Protein AF-A0A4Y8I806-F1 (afdb_monomer_lite)

pLDDT: mean 86.04, std 10.19, range [37.5, 96.56]

Foldseek 3Di:
DPPDPDLLLLLLLLLQQVLQWDDDDHDTGGPLVVSCVVSVHDSVVSVVSNVCVVVSVVCCVVPPDPVSVVVSNVVSLVVLLVQLCCLCVVCVPDPLVPDDPVVNVVNVRSNVSSVVSVVVD

Radius of gyration: 16.78 Å; chains: 1; bounding box: 52×28×45 Å

Secondary structure (DSSP, 8-state):
---PPPHHHHHHHHHHHHHTEEEETTEEEE-HHHHHHHTT--HHHHHHHHHTHHHHHHHHHHHS-HHHHHHHHHHHHHHHHHHHHHHHHHTTT--GGGS-HHHHHHHHHHHHHHHHHHH--

Sequence (121 aa):
MQNRTPLDKKYRAVKLLSASQRFWGSRFVPRFREVARELDMTPQNLITIWQNREAIEIRANRNLSQSQISNINENEIKQVEKRANQLLSKHENDDYSKMKVDKLIEAMDDMFEGLLLTLNR

Structure (mmCIF, N/CA/C/O backbone):
data_AF-A0A4Y8I806-F1
#
_entry.id   AF-A0A4Y8I806-F1
#
loop_
_atom_site.group_PDB
_atom_site.id
_atom_site.type_symbol
_atom_site.label_atom_id
_atom_site.label_alt_id
_atom_site.label_comp_id
_atom_site.label_asym_id
_atom_site.label_entity_id
_atom_site.label_seq_id
_atom_site.pdbx_PDB_ins_code
_atom_site.Cartn_x
_atom_site.Cartn_y
_atom_site.Cartn_z
_atom_site.occupancy
_atom_site.B_iso_or_equiv
_atom_site.auth_seq_id
_atom_site.auth_comp_id
_atom_site.auth_asym_id
_atom_site.auth_atom_id
_atom_site.pdbx_PDB_model_num
ATOM 1 N N . MET A 1 1 ? -29.937 7.698 1.951 1.00 37.50 1 MET A N 1
ATOM 2 C CA . MET A 1 1 ? -29.001 7.314 3.032 1.00 37.50 1 MET A CA 1
ATOM 3 C C . MET A 1 1 ? -27.580 7.426 2.499 1.00 37.50 1 MET A C 1
ATOM 5 O O . MET A 1 1 ? -27.232 6.690 1.589 1.00 37.50 1 MET A O 1
ATOM 9 N N . GLN A 1 2 ? -26.776 8.379 2.979 1.00 40.66 2 GLN A N 1
ATOM 10 C CA . GLN A 1 2 ? -25.346 8.400 2.653 1.00 40.66 2 GLN A CA 1
ATOM 11 C C . GLN A 1 2 ? -24.691 7.213 3.368 1.00 40.66 2 GLN A C 1
ATOM 13 O O . GLN A 1 2 ? -24.542 7.251 4.590 1.00 40.66 2 GLN A O 1
ATOM 18 N N . ASN A 1 3 ? -24.332 6.162 2.627 1.00 51.59 3 ASN A N 1
ATOM 19 C CA . ASN A 1 3 ? -23.498 5.073 3.132 1.00 51.59 3 ASN A CA 1
ATOM 20 C C . ASN A 1 3 ? -22.133 5.655 3.519 1.00 51.59 3 ASN A C 1
ATOM 22 O O . ASN A 1 3 ? -21.228 5.776 2.697 1.00 51.59 3 ASN A O 1
ATOM 26 N N . ARG A 1 4 ? -22.000 6.096 4.773 1.00 75.50 4 ARG A N 1
ATOM 27 C CA . ARG A 1 4 ? -20.730 6.578 5.316 1.00 75.50 4 ARG A CA 1
ATOM 28 C C . ARG A 1 4 ? -19.766 5.397 5.325 1.00 75.50 4 ARG A C 1
ATOM 30 O O . ARG A 1 4 ? -20.051 4.399 5.977 1.00 75.50 4 ARG A O 1
ATOM 37 N N . THR A 1 5 ? -18.625 5.523 4.643 1.00 83.56 5 THR A N 1
ATOM 38 C CA . THR A 1 5 ? -17.565 4.507 4.696 1.00 83.56 5 THR A CA 1
ATOM 39 C C . THR A 1 5 ? -17.252 4.167 6.168 1.00 83.56 5 THR A C 1
ATOM 41 O O . THR A 1 5 ? -16.969 5.102 6.938 1.00 83.56 5 THR A O 1
ATOM 44 N N . PRO A 1 6 ? -17.320 2.881 6.564 1.00 92.94 6 PRO A N 1
ATOM 45 C CA . PRO A 1 6 ? -16.999 2.412 7.912 1.00 92.94 6 PRO A CA 1
ATOM 46 C C . PRO A 1 6 ? -15.601 2.829 8.394 1.00 92.94 6 PRO A C 1
ATOM 48 O O . PRO A 1 6 ? -14.712 3.105 7.583 1.00 92.94 6 PRO A O 1
ATOM 51 N N . LEU A 1 7 ? -15.406 2.924 9.715 1.00 93.94 7 LEU A N 1
ATOM 52 C CA . LEU A 1 7 ? -14.149 3.404 10.309 1.00 93.94 7 LEU A CA 1
ATOM 53 C C . LEU A 1 7 ? -12.973 2.462 10.022 1.00 93.94 7 LEU A C 1
ATOM 55 O O . LEU A 1 7 ? -11.895 2.940 9.686 1.00 93.94 7 LEU A O 1
ATOM 59 N N . ASP A 1 8 ? -13.194 1.153 10.095 1.00 93.69 8 ASP A N 1
ATOM 60 C CA . ASP A 1 8 ? -12.238 0.107 9.724 1.00 93.69 8 ASP A CA 1
ATOM 61 C C . ASP A 1 8 ? -11.804 0.244 8.257 1.00 93.69 8 ASP A C 1
ATOM 63 O O . ASP A 1 8 ? -10.609 0.296 7.974 1.00 93.69 8 ASP A O 1
ATOM 67 N N . LYS A 1 9 ? -12.752 0.438 7.326 1.00 92.94 9 LYS A N 1
ATOM 68 C CA . LYS A 1 9 ? -12.438 0.678 5.907 1.00 92.94 9 LYS A CA 1
ATOM 69 C C . LYS A 1 9 ? -11.654 1.973 5.689 1.00 92.94 9 LYS A C 1
ATOM 71 O O . LYS A 1 9 ? -10.739 2.004 4.871 1.00 92.94 9 LYS A O 1
ATOM 76 N N . LYS A 1 10 ? -11.990 3.046 6.411 1.00 94.75 10 LYS A N 1
ATOM 77 C CA . LYS A 1 10 ? -11.240 4.314 6.359 1.00 94.75 10 LYS A CA 1
ATOM 78 C C . LYS A 1 10 ? -9.821 4.154 6.896 1.00 94.75 10 LYS A C 1
ATOM 80 O O . LYS A 1 10 ? -8.890 4.674 6.295 1.00 94.75 10 LYS A O 1
ATOM 85 N N . TYR A 1 11 ? -9.661 3.447 8.010 1.00 95.00 11 TYR A N 1
ATOM 86 C CA . TYR A 1 11 ? -8.358 3.188 8.613 1.00 95.00 11 TYR A CA 1
ATOM 87 C C . TYR A 1 11 ? -7.483 2.335 7.693 1.00 95.00 11 TYR A C 1
ATOM 89 O O . TYR A 1 11 ? -6.343 2.700 7.418 1.00 95.00 11 TYR A O 1
ATOM 97 N N . ARG A 1 12 ? -8.060 1.278 7.113 1.00 93.31 12 ARG A N 1
ATOM 98 C CA . ARG A 1 12 ? -7.418 0.457 6.085 1.00 93.31 12 ARG A CA 1
ATOM 99 C C . ARG A 1 12 ? -6.941 1.289 4.894 1.00 93.31 12 ARG A C 1
ATOM 101 O O . ARG A 1 12 ? -5.789 1.181 4.489 1.00 93.31 12 ARG A O 1
ATOM 108 N N . ALA A 1 13 ? -7.798 2.174 4.381 1.00 93.50 13 ALA A N 1
ATOM 109 C CA . ALA A 1 13 ? -7.439 3.088 3.300 1.00 93.50 13 ALA A CA 1
ATOM 110 C C . ALA A 1 13 ? -6.263 4.005 3.665 1.00 93.50 13 ALA A C 1
ATOM 112 O O . ALA A 1 13 ? -5.384 4.215 2.836 1.00 93.50 13 ALA A O 1
ATOM 113 N N . VAL A 1 14 ? -6.209 4.520 4.898 1.00 94.12 14 VAL A N 1
ATOM 114 C CA . VAL A 1 14 ? -5.063 5.314 5.370 1.00 94.12 14 VAL A CA 1
ATOM 115 C C . VAL A 1 14 ? -3.780 4.483 5.359 1.00 94.12 14 VAL A C 1
ATOM 117 O O . VAL A 1 14 ? -2.777 4.954 4.830 1.00 94.12 14 VAL A O 1
ATOM 120 N 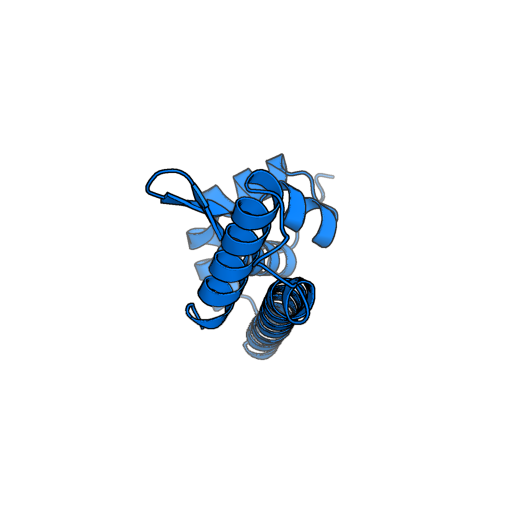N . LYS A 1 15 ? -3.804 3.248 5.876 1.00 92.06 15 LYS A N 1
ATOM 121 C CA . LYS A 1 15 ? -2.616 2.379 5.899 1.00 92.06 15 LYS A CA 1
ATOM 122 C C . LYS A 1 15 ? -2.121 2.025 4.497 1.00 92.06 15 LYS A C 1
ATOM 124 O O . LYS A 1 15 ? -0.934 2.185 4.227 1.00 92.06 15 LYS A O 1
ATOM 129 N N . LEU A 1 16 ? -3.026 1.684 3.582 1.00 88.81 16 LEU A N 1
ATOM 130 C CA . LEU A 1 16 ? -2.685 1.436 2.178 1.00 88.81 16 LEU A CA 1
ATOM 131 C C . LEU A 1 16 ? -2.132 2.671 1.467 1.00 88.81 16 LEU A C 1
ATOM 133 O O . LEU A 1 16 ? -1.171 2.574 0.710 1.00 88.81 16 LEU A O 1
ATOM 137 N N . LEU A 1 17 ? -2.706 3.852 1.696 1.00 90.56 17 LEU A N 1
ATOM 138 C CA . LEU A 1 17 ? -2.208 5.089 1.088 1.00 90.56 17 LEU A CA 1
ATOM 139 C C . LEU A 1 17 ? -0.829 5.484 1.623 1.00 90.56 17 LEU A C 1
ATOM 141 O O . LEU A 1 17 ? -0.009 5.967 0.848 1.00 90.56 17 LEU A O 1
ATOM 145 N N . SER A 1 18 ? -0.564 5.259 2.912 1.00 87.25 18 SER A N 1
ATOM 146 C CA . SER A 1 18 ? 0.765 5.459 3.499 1.00 87.25 18 SER A CA 1
ATOM 147 C C . SER A 1 18 ? 1.788 4.495 2.911 1.00 87.25 18 SER A C 1
ATOM 149 O O . SER A 1 18 ? 2.905 4.900 2.615 1.00 87.25 18 SER A O 1
ATOM 151 N N . ALA A 1 19 ? 1.398 3.241 2.691 1.00 79.69 1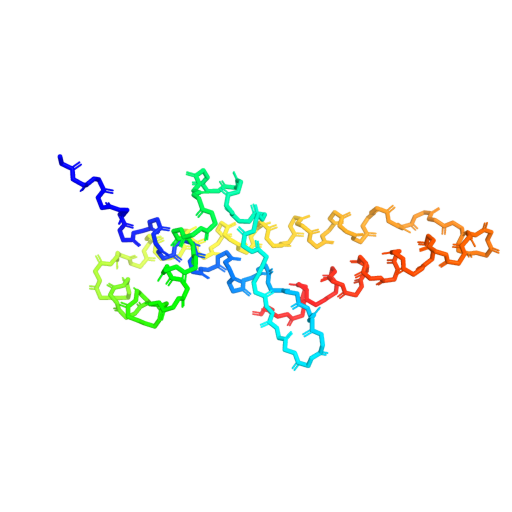9 ALA A N 1
ATOM 152 C CA . ALA A 1 19 ? 2.314 2.231 2.188 1.00 79.69 19 ALA A CA 1
ATOM 153 C C . ALA A 1 19 ? 2.491 2.253 0.660 1.00 79.69 19 ALA A C 1
ATOM 155 O O . ALA A 1 19 ? 3.499 1.793 0.150 1.00 79.69 19 ALA A O 1
ATOM 156 N N . SER A 1 20 ? 1.545 2.824 -0.086 1.00 82.00 20 SER A N 1
ATOM 157 C CA . SER A 1 20 ? 1.610 2.969 -1.551 1.00 82.00 20 SER A CA 1
ATOM 158 C C . SER A 1 20 ? 2.184 4.318 -1.995 1.00 82.00 20 SER A C 1
ATOM 160 O O . SER A 1 20 ? 1.897 4.794 -3.098 1.00 82.00 20 SER A O 1
ATOM 162 N N . GLN A 1 21 ? 2.946 4.991 -1.135 1.00 83.31 21 GLN A N 1
ATOM 163 C CA . GLN A 1 21 ? 3.568 6.257 -1.494 1.00 83.31 21 GLN A CA 1
ATOM 164 C C . GLN A 1 21 ? 4.637 6.058 -2.563 1.00 83.31 21 GLN A C 1
ATOM 166 O O . GLN A 1 21 ? 5.444 5.137 -2.512 1.00 83.31 21 GLN A O 1
ATOM 171 N N . ARG A 1 22 ? 4.656 6.974 -3.529 1.00 77.94 22 ARG A N 1
ATOM 172 C CA . ARG A 1 22 ? 5.719 7.087 -4.523 1.00 77.94 22 ARG A CA 1
ATOM 173 C C . ARG A 1 22 ? 6.435 8.405 -4.393 1.00 77.94 22 ARG A C 1
ATOM 175 O O . ARG A 1 22 ? 5.834 9.411 -4.011 1.00 77.94 22 ARG A O 1
ATOM 182 N N . PHE A 1 23 ? 7.698 8.402 -4.778 1.00 74.12 23 PHE A N 1
ATOM 183 C CA . PHE A 1 23 ? 8.450 9.629 -4.916 1.00 74.12 23 PHE A CA 1
ATOM 184 C C . PHE A 1 23 ? 7.968 10.389 -6.160 1.00 74.12 23 PHE A C 1
ATOM 186 O O . PHE A 1 23 ? 7.876 9.827 -7.249 1.00 74.12 23 PHE A O 1
ATOM 193 N N . TRP A 1 24 ? 7.594 11.658 -5.999 1.00 74.31 24 TRP A N 1
ATOM 194 C CA . TRP A 1 24 ? 7.235 12.540 -7.109 1.00 74.31 24 TRP A CA 1
ATOM 195 C C . TRP A 1 24 ? 7.775 13.946 -6.845 1.00 74.31 24 TRP A C 1
ATOM 197 O O . TRP A 1 24 ? 7.315 14.651 -5.940 1.00 74.31 24 TRP A O 1
ATOM 207 N N . GLY A 1 25 ? 8.761 14.364 -7.640 1.00 78.38 25 GLY A N 1
ATOM 208 C CA . GLY A 1 25 ? 9.475 15.622 -7.432 1.00 78.38 25 GLY A CA 1
ATOM 209 C C . GLY A 1 25 ? 10.298 15.584 -6.145 1.00 78.38 25 GLY A C 1
ATOM 210 O O . GLY A 1 25 ? 11.330 14.933 -6.099 1.00 78.38 25 GLY A O 1
ATOM 211 N N . SER A 1 26 ? 9.841 16.280 -5.102 1.00 75.50 26 SER A N 1
ATOM 212 C CA . SER A 1 26 ? 10.504 16.349 -3.788 1.00 75.50 26 SER A CA 1
ATOM 213 C C . SER A 1 26 ? 9.660 15.781 -2.644 1.00 75.50 26 SER A C 1
ATOM 215 O O . SER A 1 26 ? 9.946 16.035 -1.474 1.00 75.50 26 SER A O 1
ATOM 217 N N . ARG A 1 27 ? 8.568 15.070 -2.956 1.00 78.50 27 ARG A N 1
ATOM 218 C CA . ARG A 1 27 ? 7.595 14.616 -1.956 1.00 78.50 27 ARG A CA 1
ATOM 219 C C . ARG A 1 27 ? 7.153 13.184 -2.203 1.00 78.50 27 ARG A C 1
ATOM 221 O O . ARG A 1 27 ? 7.053 12.734 -3.343 1.00 78.50 27 ARG A O 1
ATOM 228 N N . PHE A 1 28 ? 6.800 12.512 -1.115 1.00 79.56 28 PHE A N 1
ATOM 229 C CA . PHE A 1 28 ? 6.069 11.256 -1.157 1.00 79.56 28 PHE A CA 1
ATOM 230 C C . PHE A 1 28 ? 4.582 11.531 -1.379 1.00 79.56 28 PHE A C 1
ATOM 232 O O . PHE A 1 28 ? 3.950 12.279 -0.629 1.00 79.56 28 PHE A O 1
ATOM 239 N N . VAL A 1 29 ? 4.025 10.944 -2.435 1.00 86.12 29 VAL A N 1
ATOM 240 C CA . VAL A 1 29 ? 2.623 11.107 -2.822 1.00 86.12 29 VAL A CA 1
ATOM 241 C C . VAL A 1 29 ? 1.962 9.729 -2.883 1.00 86.12 29 VAL A C 1
ATOM 243 O O . VAL A 1 29 ? 2.476 8.858 -3.584 1.00 86.12 29 VAL A O 1
ATOM 246 N N . PRO A 1 30 ? 0.825 9.504 -2.202 1.00 88.56 30 PRO A N 1
ATOM 247 C CA . PRO A 1 30 ? 0.090 8.246 -2.304 1.00 88.56 30 PRO A CA 1
ATOM 248 C C . PRO A 1 30 ? -0.379 7.939 -3.727 1.00 88.56 30 PRO A C 1
ATOM 250 O O . PRO A 1 30 ? -0.827 8.825 -4.466 1.00 88.56 30 PRO A O 1
ATOM 253 N N . ARG A 1 31 ? -0.376 6.659 -4.100 1.00 89.19 31 ARG A N 1
ATOM 254 C CA . ARG A 1 31 ? -0.918 6.183 -5.381 1.00 89.19 31 ARG A CA 1
ATOM 255 C C . ARG A 1 31 ? -2.437 6.008 -5.315 1.00 89.19 31 ARG A C 1
ATOM 257 O O . ARG A 1 31 ? -2.969 4.903 -5.367 1.00 89.19 31 ARG A O 1
ATOM 264 N N . PHE A 1 32 ? -3.161 7.128 -5.263 1.00 91.25 32 PHE A N 1
ATOM 265 C CA . PHE A 1 32 ? -4.623 7.149 -5.089 1.00 91.25 32 PHE A CA 1
ATOM 266 C C . PHE A 1 32 ? -5.400 6.265 -6.070 1.00 91.25 32 PHE A C 1
ATOM 268 O O . PHE A 1 32 ? -6.371 5.631 -5.677 1.00 91.25 32 PHE A O 1
ATOM 275 N N . ARG A 1 33 ? -5.004 6.221 -7.349 1.00 90.69 33 ARG A N 1
ATOM 276 C CA . ARG A 1 33 ? -5.711 5.424 -8.368 1.00 90.69 33 ARG A CA 1
ATOM 277 C C . ARG A 1 33 ? -5.550 3.919 -8.168 1.00 90.69 33 ARG A C 1
ATOM 279 O O . ARG A 1 33 ? -6.461 3.174 -8.505 1.00 90.69 33 ARG A O 1
ATOM 286 N N . GLU A 1 34 ? -4.403 3.485 -7.663 1.00 87.50 34 GLU A N 1
ATOM 287 C CA . GLU A 1 34 ? -4.127 2.068 -7.434 1.00 87.50 34 GLU A CA 1
ATOM 288 C C . GLU A 1 34 ? -4.896 1.588 -6.204 1.00 87.50 34 GLU A C 1
ATOM 290 O O . GLU A 1 34 ? -5.710 0.675 -6.314 1.00 87.50 34 GLU A O 1
ATOM 295 N N . VAL A 1 35 ? -4.779 2.315 -5.088 1.00 88.88 35 VAL A N 1
ATOM 296 C CA . VAL A 1 35 ? -5.529 2.014 -3.858 1.00 88.88 35 VAL A CA 1
ATOM 297 C C . VAL A 1 35 ? -7.046 2.104 -4.078 1.00 88.88 35 VAL A C 1
ATOM 299 O O . VAL A 1 35 ? -7.808 1.334 -3.500 1.00 88.88 35 VAL A O 1
ATOM 302 N N . ALA A 1 36 ? -7.507 3.007 -4.951 1.00 91.25 36 ALA A N 1
ATOM 303 C CA . ALA A 1 36 ? -8.917 3.110 -5.339 1.00 91.25 36 ALA A CA 1
ATOM 304 C C . ALA A 1 36 ? -9.445 1.811 -5.957 1.00 91.25 36 ALA A C 1
ATOM 306 O O . ALA A 1 36 ? -10.547 1.382 -5.622 1.00 91.25 36 ALA A O 1
ATOM 307 N N . ARG A 1 37 ? -8.653 1.170 -6.826 1.00 89.81 37 ARG A N 1
ATOM 308 C CA . ARG A 1 37 ? -9.017 -0.110 -7.446 1.00 89.81 37 ARG A CA 1
ATOM 309 C C . ARG A 1 37 ? -9.017 -1.245 -6.427 1.00 89.81 37 ARG A C 1
ATOM 311 O O . ARG A 1 37 ? -9.926 -2.062 -6.450 1.00 89.81 37 ARG A O 1
ATOM 318 N N . GLU A 1 38 ? -8.035 -1.279 -5.529 1.00 86.88 38 GLU A N 1
ATOM 319 C CA . GLU A 1 38 ? -7.933 -2.325 -4.499 1.00 86.88 38 GLU A CA 1
ATOM 320 C C . GLU A 1 38 ? -9.076 -2.278 -3.479 1.00 86.88 38 GLU A C 1
ATOM 322 O O . GLU A 1 38 ? -9.523 -3.316 -2.994 1.00 86.88 38 GLU A O 1
ATOM 327 N N . LEU A 1 39 ? -9.551 -1.076 -3.146 1.00 88.62 39 LEU A N 1
ATOM 328 C CA . LEU A 1 39 ? -10.580 -0.871 -2.126 1.00 88.62 39 LEU A CA 1
ATOM 329 C C . LEU A 1 39 ? -11.994 -0.699 -2.681 1.00 88.62 39 LEU A C 1
ATOM 331 O O . LEU A 1 39 ? -12.909 -0.474 -1.885 1.00 88.62 39 LEU A O 1
ATOM 335 N N . ASP A 1 40 ? -12.170 -0.785 -4.001 1.00 90.88 40 ASP A N 1
ATOM 336 C CA . ASP A 1 40 ? -13.430 -0.479 -4.688 1.00 90.88 40 ASP A CA 1
ATOM 337 C C . ASP A 1 40 ? -13.990 0.893 -4.252 1.00 90.88 40 ASP A C 1
ATOM 339 O O . ASP A 1 40 ? -15.110 1.050 -3.760 1.00 90.88 40 ASP A O 1
ATOM 343 N N . MET A 1 41 ? -13.135 1.918 -4.339 1.00 91.81 41 MET A N 1
ATOM 344 C CA . MET A 1 41 ? -13.445 3.299 -3.966 1.00 91.81 41 MET A CA 1
ATOM 345 C C . MET A 1 41 ? -13.127 4.259 -5.104 1.00 91.81 41 MET A C 1
ATOM 347 O O . MET A 1 41 ? -12.248 4.023 -5.926 1.00 91.81 41 MET A O 1
ATOM 351 N N . THR A 1 42 ? -13.785 5.418 -5.123 1.00 93.88 42 THR A N 1
ATOM 352 C CA . THR A 1 42 ? -13.379 6.490 -6.036 1.00 93.88 42 THR A CA 1
ATOM 353 C C . THR A 1 42 ? -12.089 7.159 -5.538 1.00 93.88 42 THR A C 1
ATOM 355 O O . THR A 1 42 ? -11.924 7.349 -4.326 1.00 93.88 42 THR A O 1
ATOM 358 N N . PRO A 1 43 ? -11.188 7.604 -6.437 1.00 93.50 43 PRO A N 1
ATOM 359 C CA . PRO A 1 43 ? -9.997 8.356 -6.039 1.00 93.50 43 PRO A CA 1
ATOM 360 C C . PRO A 1 43 ? -10.328 9.599 -5.203 1.00 93.50 43 PRO A C 1
ATOM 362 O O . PRO A 1 43 ? -9.612 9.914 -4.257 1.00 93.50 43 PRO A O 1
ATOM 365 N N . GLN A 1 44 ? -11.449 10.267 -5.498 1.00 92.94 44 GLN A N 1
ATOM 366 C CA . GLN A 1 44 ? -11.904 11.434 -4.744 1.00 92.94 44 GLN A CA 1
ATOM 367 C C . GLN A 1 44 ? -12.216 11.098 -3.279 1.00 92.94 44 GLN A C 1
ATOM 369 O O . GLN A 1 44 ? -11.843 11.855 -2.386 1.00 92.94 44 GLN A O 1
ATOM 374 N N . ASN A 1 45 ? -12.846 9.948 -3.015 1.00 93.19 45 ASN A N 1
ATOM 375 C CA . ASN A 1 45 ? -13.119 9.491 -1.651 1.00 93.19 45 ASN A CA 1
ATOM 376 C C . ASN A 1 45 ? -11.814 9.249 -0.878 1.00 93.19 45 ASN A C 1
ATOM 378 O O . ASN A 1 45 ? -11.680 9.658 0.274 1.00 93.19 45 ASN A O 1
ATOM 382 N N . LEU A 1 46 ? -10.817 8.649 -1.534 1.00 94.38 46 LEU A N 1
ATOM 383 C CA . LEU A 1 46 ? -9.503 8.420 -0.937 1.00 94.38 46 LEU A CA 1
ATOM 384 C C . LEU A 1 46 ? -8.739 9.716 -0.661 1.00 94.38 46 LEU A C 1
ATOM 386 O O . LEU A 1 46 ? -8.095 9.814 0.380 1.00 94.38 46 LEU A O 1
ATOM 390 N N . ILE A 1 47 ? -8.844 10.727 -1.528 1.00 94.31 47 ILE A N 1
ATOM 391 C CA . ILE A 1 47 ? -8.277 12.05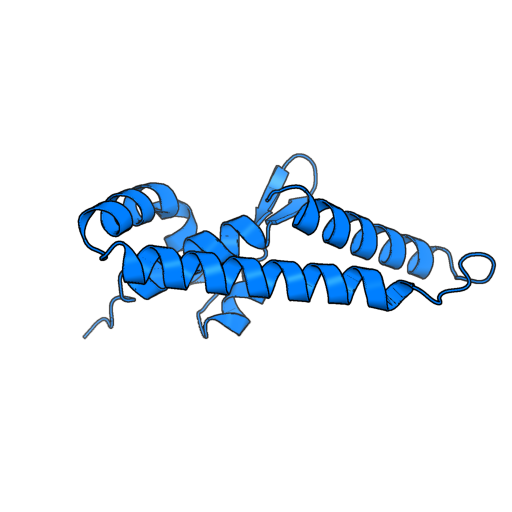9 -1.268 1.00 94.31 47 ILE A CA 1
ATOM 392 C C . ILE A 1 47 ? -8.903 12.656 -0.003 1.00 94.31 47 ILE A C 1
ATOM 394 O O . ILE A 1 47 ? -8.180 13.102 0.888 1.00 94.31 47 ILE A O 1
ATOM 398 N N . THR A 1 48 ? -10.232 12.605 0.127 1.00 94.38 48 THR A N 1
ATOM 399 C CA . THR A 1 48 ? -10.928 13.084 1.331 1.00 94.38 48 THR A CA 1
ATOM 400 C C . THR A 1 48 ? -10.524 12.298 2.582 1.00 94.38 48 THR A C 1
ATOM 402 O O . THR A 1 48 ? -10.334 12.890 3.646 1.00 94.38 48 THR A O 1
ATOM 405 N N . ILE A 1 49 ? -10.358 10.977 2.481 1.00 95.19 49 ILE A N 1
ATOM 406 C CA . ILE A 1 49 ? -9.857 10.139 3.580 1.00 95.19 49 ILE A CA 1
ATOM 407 C C . ILE A 1 49 ? -8.429 10.548 3.965 1.00 95.19 49 ILE A C 1
ATOM 409 O O . ILE A 1 49 ? -8.161 10.759 5.144 1.00 95.19 49 ILE A O 1
ATOM 413 N N . TRP A 1 50 ? -7.537 10.733 2.991 1.00 95.00 50 TRP A N 1
ATOM 414 C CA . TRP A 1 50 ? -6.137 11.102 3.214 1.00 95.00 50 TRP A CA 1
ATOM 415 C C . TRP A 1 50 ? -5.974 12.474 3.871 1.00 95.00 50 TRP A C 1
ATOM 417 O O . TRP A 1 50 ? -5.157 12.656 4.778 1.00 95.00 50 TRP A O 1
ATOM 427 N N . GLN A 1 51 ? -6.794 13.441 3.461 1.00 95.56 51 GLN A N 1
ATOM 428 C CA . GLN A 1 51 ? -6.840 14.763 4.087 1.00 95.56 51 GLN A CA 1
ATOM 429 C C . GLN A 1 51 ? -7.260 14.686 5.562 1.00 95.56 51 GLN A C 1
ATOM 431 O O . GLN A 1 51 ? -6.796 15.480 6.370 1.00 95.56 51 GLN A O 1
ATOM 436 N N . ASN A 1 52 ? -8.077 13.693 5.930 1.00 95.62 52 ASN A N 1
ATOM 437 C CA . ASN A 1 52 ? -8.560 13.468 7.295 1.00 95.62 52 ASN A CA 1
ATOM 438 C C . ASN A 1 52 ? -7.807 12.351 8.044 1.00 95.62 52 ASN A C 1
ATOM 440 O O . ASN A 1 52 ? -8.295 11.878 9.076 1.00 95.62 52 ASN A O 1
ATOM 444 N N . ARG A 1 53 ? -6.653 11.897 7.533 1.00 95.31 53 ARG A N 1
ATOM 445 C CA . ARG A 1 53 ? -5.963 10.681 8.005 1.00 95.31 53 ARG A CA 1
ATOM 446 C C . ARG A 1 53 ? -5.669 10.690 9.506 1.00 95.31 53 ARG A C 1
ATOM 448 O O . ARG A 1 53 ? -6.014 9.730 10.180 1.00 95.31 53 ARG A O 1
ATOM 455 N N . GLU A 1 54 ? -5.170 11.797 10.052 1.00 96.50 54 GLU A N 1
ATOM 456 C CA . GLU A 1 54 ? -4.822 11.915 11.477 1.00 96.50 54 GLU A CA 1
ATOM 457 C C . GLU A 1 54 ? -6.054 11.718 12.373 1.00 96.50 54 GLU A C 1
ATOM 459 O O . GLU A 1 54 ? -6.055 10.917 13.307 1.00 96.50 54 GLU A O 1
ATOM 464 N N . ALA A 1 55 ? -7.168 12.370 12.033 1.00 96.06 55 ALA A N 1
ATOM 465 C CA . ALA A 1 55 ? -8.424 12.209 12.759 1.00 96.06 55 ALA A CA 1
ATOM 466 C C . ALA A 1 55 ? -9.024 10.800 12.605 1.00 96.06 55 ALA A C 1
ATOM 468 O O . ALA A 1 55 ? -9.789 10.345 13.460 1.00 96.06 55 ALA A O 1
ATOM 469 N N . ILE A 1 56 ? -8.753 10.112 11.494 1.00 96.25 56 ILE A N 1
ATOM 470 C CA . ILE A 1 56 ? -9.166 8.721 11.283 1.00 96.25 56 ILE A CA 1
ATOM 471 C C . ILE A 1 56 ? -8.314 7.788 12.142 1.00 96.25 56 ILE A C 1
ATOM 473 O O . ILE A 1 56 ? -8.889 6.944 12.820 1.00 96.25 56 ILE A O 1
ATOM 477 N N . GLU A 1 57 ? -6.995 7.970 12.184 1.00 95.19 57 GLU A N 1
ATOM 478 C CA . GLU A 1 57 ? -6.086 7.168 13.010 1.00 95.19 57 GLU A CA 1
ATOM 479 C C . GLU A 1 57 ? -6.382 7.324 14.503 1.00 95.19 57 GLU A C 1
ATOM 481 O O . GLU A 1 57 ? -6.530 6.325 15.205 1.00 95.19 57 GLU A O 1
ATOM 486 N N . ILE A 1 58 ? -6.589 8.556 14.983 1.00 96.56 58 ILE A N 1
ATOM 487 C CA . ILE A 1 58 ? -6.984 8.811 16.377 1.00 96.56 58 ILE A CA 1
ATOM 488 C C . ILE A 1 58 ? -8.304 8.103 16.706 1.00 96.56 58 ILE A C 1
ATOM 490 O O . ILE A 1 58 ? -8.437 7.484 17.762 1.00 96.56 58 ILE A O 1
ATOM 494 N N . ARG A 1 59 ? -9.299 8.175 15.813 1.00 95.62 59 ARG A N 1
ATOM 495 C CA . ARG A 1 59 ? -10.587 7.499 16.029 1.00 95.62 59 ARG A CA 1
ATOM 496 C C . ARG A 1 59 ? -10.456 5.985 15.962 1.00 95.62 59 ARG A C 1
ATOM 498 O O . ARG A 1 59 ? -11.111 5.317 16.754 1.00 95.62 59 ARG A O 1
ATOM 505 N N . ALA A 1 60 ? -9.645 5.456 15.054 1.00 95.12 60 ALA A N 1
ATOM 506 C CA . ALA A 1 60 ? -9.399 4.029 14.929 1.00 95.12 60 ALA A CA 1
ATOM 507 C C . ALA A 1 60 ? -8.770 3.476 16.210 1.00 95.12 60 ALA A C 1
ATOM 509 O O . ALA A 1 60 ? -9.329 2.561 16.800 1.00 95.12 60 ALA A O 1
ATOM 510 N N . ASN A 1 61 ? -7.716 4.118 16.719 1.00 94.00 61 ASN A N 1
ATOM 511 C CA . ASN A 1 61 ? -7.042 3.708 17.954 1.00 94.00 61 ASN A CA 1
ATOM 512 C C . ASN A 1 61 ? -7.947 3.759 19.198 1.00 94.00 61 ASN A C 1
ATOM 514 O O . ASN A 1 61 ? -7.697 3.049 20.165 1.00 94.00 61 ASN A O 1
ATOM 518 N N . ARG A 1 62 ? -8.988 4.604 19.191 1.00 95.12 62 ARG A N 1
ATOM 519 C CA . ARG A 1 62 ? -9.956 4.713 20.296 1.00 95.12 62 ARG A CA 1
ATOM 520 C C . ARG A 1 62 ? -11.123 3.731 20.197 1.00 95.12 62 ARG A C 1
ATOM 522 O O . ARG A 1 62 ? -11.668 3.365 21.229 1.00 95.12 62 ARG A O 1
ATOM 529 N N . ASN A 1 63 ? -11.556 3.382 18.983 1.00 96.00 63 ASN A N 1
ATOM 530 C CA . ASN A 1 63 ? -12.838 2.698 18.761 1.00 96.00 63 ASN A CA 1
ATOM 531 C C . ASN A 1 63 ? -12.715 1.308 18.126 1.00 96.00 63 ASN A C 1
ATOM 533 O O . ASN A 1 63 ? -13.677 0.547 18.179 1.00 96.00 63 ASN A O 1
ATOM 537 N N . LEU A 1 64 ? -11.589 0.980 17.490 1.00 94.94 64 LEU A N 1
ATOM 538 C CA . LEU A 1 64 ? -11.333 -0.366 16.984 1.00 94.94 64 LEU A CA 1
ATOM 539 C C . LEU A 1 64 ? -10.640 -1.189 18.067 1.00 94.94 64 LEU A C 1
ATOM 541 O O . LEU A 1 64 ? -9.836 -0.668 18.842 1.00 94.94 64 LEU A O 1
ATOM 545 N N . SER A 1 65 ? -10.933 -2.486 18.112 1.00 95.44 65 SER A N 1
ATOM 546 C CA . SER A 1 65 ? -10.198 -3.391 18.989 1.00 95.44 65 SER A CA 1
ATOM 547 C C . SER A 1 65 ? -8.754 -3.547 18.506 1.00 95.44 65 SER A C 1
ATOM 549 O O . SER A 1 65 ? -8.462 -3.421 17.314 1.00 95.44 65 SER A O 1
ATOM 551 N N . GLN A 1 66 ? -7.844 -3.887 19.422 1.00 92.56 66 GLN A N 1
ATOM 552 C CA . GLN A 1 66 ? -6.450 -4.161 19.056 1.00 92.56 66 GLN A CA 1
ATOM 553 C C . GLN A 1 66 ? -6.344 -5.285 18.020 1.00 92.56 66 GLN A C 1
ATOM 555 O O . GLN A 1 66 ? -5.578 -5.168 17.074 1.00 92.56 66 GLN A O 1
ATOM 560 N N . SER A 1 67 ? -7.187 -6.319 18.116 1.00 93.56 67 SER A N 1
ATOM 561 C CA . SER A 1 67 ? -7.239 -7.386 17.109 1.00 93.56 67 SER A CA 1
ATOM 562 C C . SER A 1 67 ? -7.610 -6.861 15.717 1.00 93.56 67 SER A C 1
ATOM 564 O O . SER A 1 67 ? -6.991 -7.256 14.734 1.00 93.56 67 SER A O 1
ATOM 566 N N . GLN A 1 68 ? -8.573 -5.938 15.609 1.00 92.00 68 GLN A N 1
ATOM 567 C CA . GLN A 1 68 ? -8.925 -5.331 14.321 1.00 92.00 68 GLN A CA 1
ATOM 568 C C . GLN A 1 68 ? -7.772 -4.498 13.754 1.00 92.00 68 GLN A C 1
ATOM 570 O O . GLN A 1 68 ? -7.486 -4.591 12.563 1.00 92.00 68 GLN A O 1
ATOM 575 N N . ILE A 1 69 ? -7.107 -3.706 14.598 1.00 90.69 69 ILE A N 1
ATOM 576 C CA . ILE A 1 69 ? -5.959 -2.885 14.196 1.00 90.69 69 ILE A CA 1
ATOM 577 C C . ILE A 1 69 ? -4.804 -3.774 13.725 1.00 90.69 69 ILE A C 1
ATOM 579 O O . ILE A 1 69 ? -4.294 -3.557 12.627 1.00 90.69 69 ILE A O 1
ATOM 583 N N . SER A 1 70 ? -4.436 -4.798 14.501 1.00 90.31 70 SER A N 1
ATOM 584 C CA . SER A 1 70 ? -3.383 -5.752 14.136 1.00 90.31 70 SER A CA 1
ATOM 585 C C . SER A 1 70 ? -3.707 -6.482 12.840 1.00 90.31 70 SER A C 1
ATOM 587 O O . SER A 1 70 ? -2.874 -6.500 11.944 1.00 90.31 70 SER A O 1
ATOM 589 N N . ASN A 1 71 ? -4.935 -6.983 12.675 1.00 91.19 71 ASN A N 1
ATOM 590 C CA . ASN A 1 71 ? -5.347 -7.654 11.440 1.00 91.19 71 ASN A CA 1
ATOM 591 C C . ASN A 1 71 ? -5.251 -6.734 10.217 1.00 91.19 71 ASN A C 1
ATOM 593 O O . ASN A 1 71 ? -4.851 -7.178 9.143 1.00 91.19 71 ASN A O 1
ATOM 597 N N . ILE A 1 72 ? -5.627 -5.457 10.351 1.00 90.44 72 ILE A N 1
ATOM 598 C CA . ILE A 1 72 ? -5.482 -4.487 9.259 1.00 90.44 72 ILE A CA 1
ATOM 599 C C . ILE A 1 72 ? -3.997 -4.275 8.960 1.00 90.44 72 ILE A C 1
ATOM 601 O O . ILE A 1 72 ? -3.587 -4.435 7.816 1.00 90.44 72 ILE A O 1
ATOM 605 N N . ASN A 1 73 ? -3.181 -3.989 9.974 1.00 88.19 73 ASN A N 1
ATOM 606 C CA . ASN A 1 73 ? -1.755 -3.732 9.787 1.00 88.19 73 ASN A CA 1
ATOM 607 C C . ASN A 1 73 ? -1.018 -4.940 9.183 1.00 88.19 73 ASN A C 1
ATOM 609 O O . ASN A 1 73 ? -0.254 -4.764 8.242 1.00 88.19 73 ASN A O 1
ATOM 613 N N . GLU A 1 74 ? -1.273 -6.159 9.661 1.00 86.06 74 GLU A N 1
ATOM 614 C CA . GLU A 1 74 ? -0.666 -7.386 9.129 1.00 86.06 74 GLU A CA 1
ATOM 615 C C . GLU A 1 74 ? -1.057 -7.649 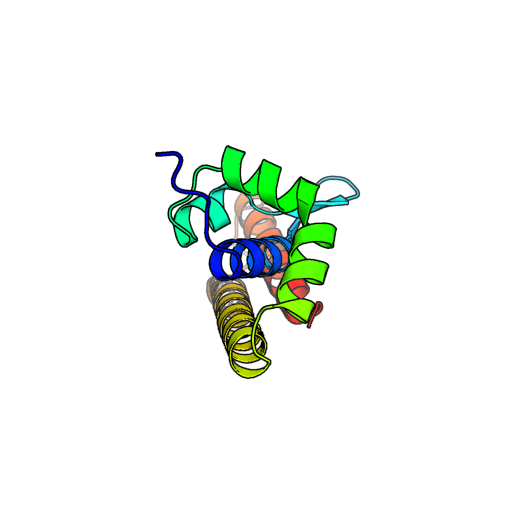7.674 1.00 86.06 74 GLU A C 1
ATOM 617 O O . GLU A 1 74 ? -0.209 -8.012 6.857 1.00 86.06 74 GLU A O 1
ATOM 622 N N . ASN A 1 75 ? -2.336 -7.466 7.333 1.00 84.06 75 ASN A N 1
ATOM 623 C CA . ASN A 1 75 ? -2.794 -7.630 5.957 1.00 84.06 75 ASN A CA 1
ATOM 624 C C . ASN A 1 75 ? -2.151 -6.597 5.032 1.00 84.06 75 ASN A C 1
ATOM 626 O O . ASN A 1 75 ? -1.747 -6.952 3.926 1.00 84.06 75 ASN A O 1
ATOM 630 N N . GLU A 1 76 ? -2.015 -5.350 5.486 1.00 82.31 76 GLU A N 1
ATOM 631 C CA . GLU A 1 76 ? -1.384 -4.313 4.672 1.00 82.31 76 GLU A CA 1
ATOM 632 C C . GLU A 1 76 ? 0.125 -4.507 4.541 1.00 82.31 76 GLU A C 1
ATOM 634 O O . GLU A 1 76 ? 0.646 -4.346 3.440 1.00 82.31 76 GLU A O 1
ATOM 639 N N . ILE A 1 77 ? 0.818 -4.955 5.595 1.00 79.44 77 ILE A N 1
ATOM 640 C CA . ILE A 1 77 ? 2.225 -5.361 5.495 1.00 79.44 77 ILE A CA 1
ATOM 641 C C . ILE A 1 77 ? 2.362 -6.421 4.405 1.00 79.44 77 ILE A C 1
ATOM 643 O O . ILE A 1 77 ? 3.104 -6.190 3.456 1.00 79.44 77 ILE A O 1
ATOM 647 N N . LYS A 1 78 ? 1.586 -7.515 4.462 1.00 82.75 78 LYS A N 1
ATOM 648 C CA . LYS A 1 78 ? 1.628 -8.603 3.464 1.00 82.75 78 LYS A CA 1
ATOM 649 C C . LYS A 1 78 ? 1.411 -8.111 2.031 1.00 82.75 78 LYS A C 1
ATOM 651 O O . LYS A 1 78 ? 2.073 -8.595 1.114 1.00 82.75 78 LYS A O 1
ATOM 656 N N . GLN A 1 79 ? 0.498 -7.162 1.819 1.00 78.50 79 GLN A N 1
ATOM 657 C CA . GLN A 1 79 ? 0.267 -6.580 0.491 1.00 78.50 79 GLN A CA 1
ATOM 658 C C . GLN A 1 79 ? 1.473 -5.774 0.003 1.00 78.50 79 GLN A C 1
ATOM 660 O O . GLN A 1 79 ? 1.877 -5.905 -1.154 1.00 78.50 79 GLN A O 1
ATOM 665 N N . VAL A 1 80 ? 2.087 -4.993 0.889 1.00 79.75 80 VAL A N 1
ATOM 666 C CA . VAL A 1 80 ? 3.307 -4.232 0.593 1.00 79.75 80 VAL A CA 1
ATOM 667 C C . VAL A 1 80 ? 4.465 -5.166 0.264 1.00 79.75 80 VAL A C 1
ATOM 669 O O . VAL A 1 80 ? 5.144 -4.943 -0.736 1.00 79.75 80 VAL A O 1
ATOM 672 N N . GLU A 1 81 ? 4.663 -6.246 1.031 1.00 80.75 81 GLU A N 1
ATOM 673 C CA . GLU A 1 81 ? 5.712 -7.232 0.728 1.00 80.75 81 GLU A CA 1
ATOM 674 C C . GLU A 1 81 ? 5.475 -7.887 -0.628 1.00 80.75 81 GLU A C 1
ATOM 676 O O . GLU A 1 81 ? 6.393 -8.001 -1.436 1.00 80.75 81 GLU A O 1
ATOM 681 N N . LYS A 1 82 ? 4.230 -8.292 -0.901 1.00 84.69 82 LYS A N 1
ATOM 682 C CA . LYS A 1 82 ? 3.865 -8.910 -2.173 1.00 84.69 82 LYS A CA 1
ATOM 683 C C . LYS A 1 82 ? 4.160 -7.974 -3.341 1.00 84.69 82 LYS A C 1
ATOM 685 O O . LYS A 1 82 ? 4.736 -8.418 -4.331 1.00 84.69 82 LYS A O 1
ATOM 690 N N . ARG A 1 83 ? 3.798 -6.694 -3.227 1.00 79.56 83 ARG A N 1
ATOM 691 C CA . ARG A 1 83 ? 4.059 -5.686 -4.260 1.00 79.56 83 ARG A CA 1
ATOM 692 C C . ARG A 1 83 ? 5.553 -5.449 -4.459 1.00 79.56 83 ARG A C 1
ATOM 694 O O . ARG A 1 83 ? 6.008 -5.442 -5.598 1.00 79.56 83 ARG A O 1
ATOM 701 N N . ALA A 1 84 ? 6.310 -5.289 -3.376 1.00 81.62 84 ALA A N 1
ATOM 702 C CA . ALA A 1 84 ? 7.756 -5.120 -3.449 1.00 81.62 84 ALA A CA 1
ATOM 703 C C . ALA A 1 84 ? 8.414 -6.319 -4.148 1.00 81.62 84 ALA A C 1
ATOM 705 O O . ALA A 1 84 ? 9.170 -6.144 -5.099 1.00 81.62 84 ALA A O 1
ATOM 706 N N . ASN A 1 85 ? 8.037 -7.538 -3.757 1.00 85.50 85 ASN A N 1
ATOM 707 C CA . ASN A 1 85 ? 8.542 -8.762 -4.372 1.00 85.50 85 ASN A CA 1
ATOM 708 C C . ASN A 1 85 ? 8.162 -8.864 -5.853 1.00 85.50 85 ASN A C 1
ATOM 710 O O . ASN A 1 85 ? 8.980 -9.299 -6.655 1.00 85.50 85 ASN A O 1
ATOM 714 N N . GLN A 1 86 ? 6.954 -8.452 -6.246 1.00 86.44 86 GLN A N 1
ATOM 715 C CA . GLN A 1 86 ? 6.548 -8.423 -7.655 1.00 86.44 86 GLN A CA 1
ATOM 716 C C . GLN A 1 86 ? 7.388 -7.446 -8.484 1.00 86.44 86 GLN A C 1
ATOM 718 O O . GLN A 1 86 ? 7.804 -7.801 -9.582 1.00 86.44 86 GLN A O 1
ATOM 723 N N . LEU A 1 87 ? 7.659 -6.246 -7.963 1.00 83.44 87 LEU A N 1
ATOM 724 C CA . LEU A 1 87 ? 8.489 -5.253 -8.650 1.00 83.44 87 LEU A CA 1
ATOM 725 C C . LEU A 1 87 ? 9.939 -5.731 -8.797 1.00 83.44 87 LEU A C 1
ATOM 727 O O . LEU A 1 87 ? 10.511 -5.623 -9.876 1.00 83.44 87 LEU A O 1
ATOM 731 N N . LEU A 1 88 ? 10.510 -6.316 -7.740 1.00 84.19 88 LEU A N 1
ATOM 732 C CA . LEU A 1 88 ? 11.887 -6.814 -7.759 1.00 84.19 88 LEU A CA 1
ATOM 733 C C . LEU A 1 88 ? 12.039 -8.065 -8.642 1.00 84.19 88 LEU A C 1
ATOM 735 O O . LEU A 1 88 ? 12.944 -8.127 -9.470 1.00 84.19 88 LEU A O 1
ATOM 739 N N . SER A 1 89 ? 11.131 -9.040 -8.523 1.00 87.81 89 SER A N 1
ATOM 740 C CA . SER A 1 89 ? 11.188 -10.290 -9.307 1.00 87.81 89 SER A CA 1
ATOM 741 C C . SER A 1 89 ? 10.941 -10.085 -10.800 1.00 87.81 89 SER A C 1
ATOM 743 O O . SER A 1 89 ? 11.485 -10.827 -11.616 1.00 87.81 89 SER A O 1
ATOM 745 N N . LYS A 1 90 ? 10.170 -9.057 -11.185 1.00 86.88 90 LYS A N 1
ATOM 746 C CA . LYS A 1 90 ? 9.930 -8.703 -12.593 1.00 86.88 90 LYS A CA 1
ATOM 747 C C . LYS A 1 90 ? 11.230 -8.491 -13.373 1.00 86.88 90 LYS A C 1
ATOM 749 O O . LYS A 1 90 ? 11.262 -8.796 -14.560 1.00 86.88 90 LYS A O 1
ATOM 754 N N . HIS A 1 91 ? 12.269 -7.999 -12.706 1.00 84.81 91 HIS A N 1
ATOM 755 C CA . HIS A 1 91 ? 13.539 -7.635 -13.325 1.00 84.81 91 HIS A CA 1
ATOM 756 C C . HIS A 1 91 ? 14.697 -8.571 -12.938 1.00 84.81 91 HIS A C 1
ATOM 758 O O . HIS A 1 91 ? 15.828 -8.380 -13.372 1.00 84.81 91 HIS A O 1
ATOM 764 N N . GLU A 1 92 ? 14.446 -9.625 -12.158 1.00 84.94 92 GLU A N 1
ATOM 765 C CA . GLU A 1 92 ? 15.495 -10.513 -11.631 1.00 84.94 92 GLU A CA 1
ATOM 766 C C . GLU A 1 92 ? 16.372 -11.148 -12.727 1.00 84.94 92 GLU A C 1
ATOM 768 O O . GLU A 1 92 ? 17.567 -11.347 -12.526 1.00 84.94 92 GLU A O 1
ATOM 773 N N . ASN A 1 93 ? 15.795 -11.418 -13.902 1.00 86.50 93 ASN A N 1
ATOM 774 C CA . ASN A 1 93 ? 16.458 -12.120 -15.005 1.00 86.50 93 ASN A CA 1
ATOM 775 C C . ASN A 1 93 ? 16.722 -11.235 -16.234 1.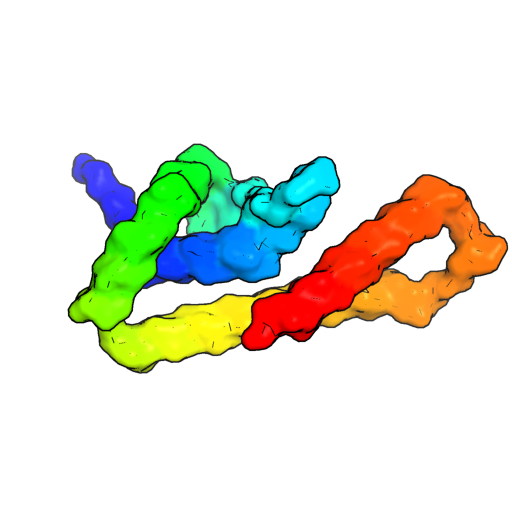00 86.50 93 ASN A C 1
ATOM 777 O O . ASN A 1 93 ? 17.035 -11.750 -17.310 1.00 86.50 93 ASN A O 1
ATOM 781 N N . ASP A 1 94 ? 16.565 -9.918 -16.103 1.00 87.25 94 ASP A N 1
ATOM 782 C CA . ASP A 1 94 ? 16.759 -9.001 -17.221 1.00 87.25 94 ASP A CA 1
ATOM 783 C C . ASP A 1 94 ? 18.250 -8.836 -17.563 1.00 87.25 94 ASP A C 1
ATOM 785 O O . ASP A 1 94 ? 19.090 -8.575 -16.702 1.00 87.25 94 ASP A O 1
ATOM 789 N N . ASP A 1 95 ? 18.588 -8.928 -18.853 1.00 88.88 95 ASP A N 1
ATOM 790 C CA . ASP A 1 95 ? 19.921 -8.573 -19.354 1.00 88.88 95 ASP A CA 1
ATOM 791 C C . ASP A 1 95 ? 19.994 -7.062 -19.626 1.00 88.88 95 ASP A C 1
ATOM 793 O O . ASP A 1 95 ? 19.756 -6.585 -20.743 1.00 88.88 95 ASP A O 1
ATOM 797 N N . TYR A 1 96 ? 20.337 -6.296 -18.589 1.00 87.50 96 TYR A N 1
ATOM 798 C CA . TYR A 1 96 ? 20.442 -4.833 -18.654 1.00 87.50 96 TYR A CA 1
ATOM 799 C C . TYR A 1 96 ? 21.446 -4.332 -19.697 1.00 87.50 96 TYR A C 1
ATOM 801 O O . TYR A 1 96 ? 21.307 -3.209 -20.178 1.00 87.50 96 TYR A O 1
ATOM 809 N N . SER A 1 97 ? 22.430 -5.151 -20.092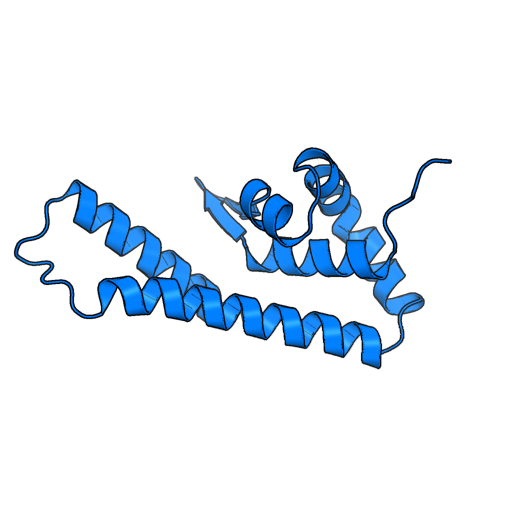 1.00 85.06 97 SER A N 1
ATOM 810 C CA . SER A 1 97 ? 23.436 -4.763 -21.090 1.00 85.06 97 SER A CA 1
ATOM 811 C C . SER A 1 97 ? 22.856 -4.613 -22.502 1.00 85.06 97 SER A C 1
ATOM 813 O O . SER A 1 97 ? 23.436 -3.926 -23.342 1.00 85.06 97 SER A O 1
ATOM 815 N N . LYS A 1 98 ? 21.697 -5.233 -22.762 1.00 91.19 98 LYS A N 1
ATOM 816 C CA . LYS A 1 98 ? 21.010 -5.234 -24.065 1.00 91.19 98 LYS A CA 1
ATOM 817 C C . LYS A 1 98 ? 19.668 -4.503 -24.034 1.00 91.19 98 LYS A C 1
ATOM 819 O O . LYS A 1 98 ? 18.949 -4.489 -25.035 1.00 91.19 98 LYS A O 1
ATOM 824 N N . MET A 1 99 ? 19.311 -3.912 -22.898 1.00 91.69 99 MET A N 1
ATOM 825 C CA . MET A 1 99 ? 18.036 -3.236 -22.714 1.00 91.69 99 MET A CA 1
ATOM 826 C C . MET A 1 99 ? 18.063 -1.838 -23.348 1.00 91.69 99 MET A C 1
ATOM 828 O O . MET A 1 99 ? 19.062 -1.123 -23.286 1.00 91.69 99 MET A O 1
ATOM 832 N N . LYS A 1 100 ? 16.952 -1.424 -23.967 1.00 93.12 100 LYS A N 1
ATOM 833 C CA . LYS A 1 100 ? 16.805 -0.039 -24.434 1.00 93.12 100 LYS A CA 1
ATOM 834 C C . LYS A 1 100 ? 16.768 0.916 -23.235 1.00 93.12 100 LYS A C 1
ATOM 836 O O . LYS A 1 100 ? 16.252 0.558 -22.181 1.00 93.12 100 LYS A O 1
ATOM 841 N N . VAL A 1 101 ? 17.285 2.132 -23.406 1.00 89.62 101 VAL A N 1
ATOM 842 C CA . VAL A 1 101 ? 17.444 3.113 -22.314 1.00 89.62 101 VAL A CA 1
ATOM 843 C C . VAL A 1 101 ? 16.116 3.459 -21.630 1.00 89.62 101 VAL A C 1
ATOM 845 O O . VAL A 1 101 ? 16.069 3.551 -20.411 1.00 89.62 101 VAL A O 1
ATOM 848 N N . ASP A 1 102 ? 15.031 3.602 -22.389 1.00 87.44 102 ASP A N 1
ATOM 849 C CA . ASP A 1 102 ? 13.681 3.830 -21.859 1.00 87.44 102 ASP A CA 1
ATOM 850 C C . ASP A 1 102 ? 13.225 2.688 -20.939 1.00 87.44 102 ASP A C 1
ATOM 852 O O . ASP A 1 102 ? 12.740 2.929 -19.836 1.00 87.44 102 ASP A O 1
ATOM 856 N N . LYS A 1 103 ? 13.455 1.440 -21.356 1.00 85.69 103 LYS A N 1
ATOM 857 C CA . LYS A 1 103 ? 13.139 0.249 -20.559 1.00 85.69 103 LYS A CA 1
ATOM 858 C C . LYS A 1 103 ? 14.045 0.091 -19.343 1.00 85.69 103 LYS A C 1
ATOM 860 O O . LYS A 1 103 ? 13.574 -0.349 -18.301 1.00 85.69 103 LYS A O 1
ATOM 865 N N . LEU A 1 104 ? 15.309 0.488 -19.461 1.00 87.19 104 LEU A N 1
ATOM 866 C CA . LEU A 1 104 ? 16.251 0.489 -18.347 1.00 87.19 104 LEU A CA 1
ATOM 867 C C . LEU A 1 104 ? 15.827 1.490 -17.265 1.00 87.19 104 LEU A C 1
ATOM 869 O O . LEU A 1 104 ? 15.862 1.152 -16.087 1.00 87.19 104 LEU A O 1
ATOM 873 N N . ILE A 1 105 ? 15.380 2.687 -17.656 1.00 86.25 105 ILE A N 1
ATOM 874 C CA . ILE A 1 105 ? 14.848 3.687 -16.718 1.00 86.25 105 ILE A CA 1
ATOM 875 C C . ILE A 1 105 ? 13.599 3.146 -16.011 1.00 86.25 105 ILE A C 1
ATOM 877 O O . ILE A 1 105 ? 13.530 3.211 -14.788 1.00 86.25 105 ILE A O 1
ATOM 881 N N . GLU A 1 106 ? 12.656 2.549 -16.750 1.00 85.81 106 GLU A N 1
ATOM 882 C CA . GLU A 1 106 ? 11.472 1.908 -16.152 1.00 85.81 106 GLU A CA 1
ATOM 883 C C . GLU A 1 106 ? 11.854 0.807 -15.146 1.00 85.81 106 GLU A C 1
ATOM 885 O O . GLU A 1 106 ? 11.298 0.755 -14.052 1.00 85.81 106 GLU A O 1
ATOM 890 N N . ALA A 1 107 ? 12.819 -0.052 -15.491 1.00 86.06 107 ALA A N 1
ATOM 891 C CA . ALA A 1 107 ? 13.288 -1.116 -14.606 1.00 86.06 107 ALA A CA 1
ATOM 892 C C . ALA A 1 107 ? 13.941 -0.564 -13.330 1.00 86.06 107 ALA A C 1
ATOM 894 O O . ALA A 1 107 ? 13.710 -1.079 -12.235 1.00 86.06 107 ALA A O 1
ATOM 895 N N . MET A 1 108 ? 14.731 0.507 -13.455 1.00 85.62 108 MET A N 1
ATOM 896 C CA . MET A 1 108 ? 15.323 1.189 -12.305 1.00 85.62 108 MET A CA 1
ATOM 897 C C . MET A 1 108 ? 14.253 1.809 -11.404 1.00 85.62 108 MET A C 1
ATOM 899 O O . MET A 1 108 ? 14.330 1.638 -10.189 1.00 85.62 108 MET A O 1
ATOM 903 N N . ASP A 1 109 ? 13.251 2.484 -11.970 1.00 84.06 109 ASP A N 1
ATOM 904 C CA . ASP A 1 109 ? 12.143 3.066 -11.206 1.00 84.06 109 ASP A CA 1
ATOM 905 C C . ASP A 1 109 ? 11.364 1.989 -10.432 1.00 84.06 109 ASP A C 1
ATOM 907 O O . ASP A 1 109 ? 11.121 2.151 -9.232 1.00 84.06 109 ASP A O 1
ATOM 911 N N . ASP A 1 110 ? 11.038 0.865 -11.082 1.00 84.56 110 ASP A N 1
ATOM 912 C CA . ASP A 1 110 ? 10.345 -0.269 -10.457 1.00 84.56 110 ASP A CA 1
ATOM 913 C C . ASP A 1 110 ? 11.177 -0.877 -9.308 1.00 84.56 110 ASP A C 1
ATOM 915 O O . ASP A 1 110 ? 10.644 -1.149 -8.228 1.00 84.56 110 ASP A O 1
ATOM 919 N N . MET A 1 111 ? 12.494 -1.045 -9.489 1.00 84.81 111 MET A N 1
ATOM 920 C CA . MET A 1 111 ? 13.386 -1.543 -8.431 1.00 84.81 111 MET A CA 1
ATOM 921 C C . MET A 1 111 ? 13.532 -0.572 -7.266 1.00 84.81 111 MET A C 1
ATOM 923 O O . MET A 1 111 ? 13.467 -0.995 -6.111 1.00 84.81 111 MET A O 1
ATOM 927 N N . PHE A 1 112 ? 13.735 0.720 -7.541 1.00 82.25 112 PHE A N 1
ATOM 928 C CA . PHE A 1 112 ? 13.822 1.740 -6.497 1.00 82.25 112 PHE A CA 1
ATOM 929 C C . PHE A 1 112 ? 12.524 1.805 -5.697 1.00 82.25 112 PHE A C 1
ATOM 931 O O . PHE A 1 112 ? 12.564 1.893 -4.470 1.00 82.25 112 PHE A O 1
ATOM 938 N N . GLU A 1 113 ? 11.373 1.707 -6.362 1.00 80.56 113 GLU A N 1
ATOM 939 C CA . GLU A 1 113 ? 10.083 1.609 -5.690 1.00 80.56 113 GLU A CA 1
ATOM 940 C C . GLU A 1 113 ? 9.985 0.343 -4.829 1.00 80.56 113 GLU A C 1
ATOM 942 O O . GLU A 1 113 ? 9.640 0.440 -3.651 1.00 80.56 113 GLU A O 1
ATOM 947 N N . GLY A 1 114 ? 10.336 -0.828 -5.368 1.00 80.94 114 GLY A N 1
ATOM 948 C CA . GLY A 1 114 ? 10.361 -2.084 -4.613 1.00 80.94 114 GLY A CA 1
ATOM 949 C C . GLY A 1 114 ? 11.244 -2.005 -3.362 1.00 80.94 114 GLY A C 1
ATOM 950 O O . GLY A 1 114 ? 10.812 -2.387 -2.273 1.00 80.94 114 GLY A O 1
ATOM 951 N N . LEU A 1 115 ? 12.441 -1.427 -3.490 1.00 78.81 115 LEU A N 1
ATOM 952 C CA . LEU A 1 115 ? 13.374 -1.209 -2.383 1.00 78.81 115 LEU A CA 1
ATOM 953 C C . LEU A 1 115 ? 12.812 -0.243 -1.332 1.00 78.81 115 LEU A C 1
ATOM 955 O O . LEU A 1 115 ? 12.861 -0.533 -0.135 1.00 78.81 115 LEU A O 1
ATOM 959 N N . LEU A 1 116 ? 12.222 0.880 -1.747 1.00 76.00 116 LEU A N 1
ATOM 960 C CA . LEU A 1 116 ? 11.591 1.830 -0.823 1.00 76.00 116 LEU A CA 1
ATOM 961 C C . LEU A 1 116 ? 10.449 1.189 -0.025 1.00 76.00 116 LEU A C 1
ATOM 963 O O . LEU A 1 116 ? 10.310 1.454 1.170 1.00 76.00 116 LEU A O 1
ATOM 967 N N . LEU A 1 117 ? 9.661 0.318 -0.658 1.00 75.19 117 LEU A N 1
ATOM 968 C CA . LEU A 1 117 ? 8.598 -0.436 0.011 1.00 75.19 117 LEU A CA 1
ATOM 969 C C . LEU A 1 117 ? 9.147 -1.442 1.035 1.00 75.19 117 LEU A C 1
ATOM 971 O O . LEU A 1 117 ? 8.493 -1.704 2.043 1.00 75.19 117 LEU A O 1
ATOM 975 N N . THR A 1 118 ? 10.347 -1.989 0.818 1.00 72.50 118 THR A N 1
ATOM 976 C CA . THR A 1 118 ? 11.012 -2.850 1.811 1.00 72.50 118 THR A CA 1
ATOM 977 C C . THR A 1 118 ? 11.654 -2.084 2.969 1.00 72.50 118 THR A C 1
ATOM 979 O O . THR A 1 118 ? 11.689 -2.617 4.075 1.00 72.50 118 THR A O 1
ATOM 982 N N . LEU A 1 119 ? 12.135 -0.856 2.743 1.00 65.25 119 LEU A N 1
ATOM 983 C CA . LEU A 1 119 ? 12.868 -0.064 3.741 1.00 65.25 119 LEU A CA 1
ATOM 984 C C . LEU A 1 119 ? 11.967 0.728 4.701 1.00 65.25 119 LEU A C 1
ATOM 986 O O . LEU A 1 119 ? 12.381 1.000 5.821 1.00 65.25 119 LEU A O 1
ATOM 990 N N . ASN A 1 120 ? 10.746 1.086 4.295 1.00 57.56 120 ASN A N 1
ATOM 991 C CA . ASN A 1 120 ? 9.781 1.821 5.132 1.00 57.56 120 ASN A CA 1
ATOM 992 C C . ASN A 1 120 ? 8.958 0.910 6.078 1.00 57.56 120 ASN A C 1
ATOM 994 O O . ASN A 1 120 ? 7.806 1.226 6.388 1.00 57.56 120 ASN A O 1
ATOM 998 N N . ARG A 1 121 ? 9.525 -0.228 6.495 1.00 54.31 121 ARG A N 1
ATOM 999 C CA . ARG A 1 121 ? 8.951 -1.152 7.490 1.00 54.31 121 ARG A CA 1
ATOM 1000 C C . ARG A 1 121 ? 9.375 -0.769 8.901 1.00 54.31 121 ARG A C 1
ATOM 1002 O O . ARG A 1 121 ? 8.533 -0.939 9.808 1.00 54.31 121 ARG A O 1
#